Protein AF-A0A0C9WZX3-F1 (afdb_monomer_lite)

Structure (mmCIF, N/CA/C/O backbone):
data_AF-A0A0C9WZX3-F1
#
_entry.id   AF-A0A0C9WZX3-F1
#
loop_
_atom_site.group_PDB
_atom_site.id
_atom_site.type_symbol
_atom_site.label_atom_id
_atom_site.label_alt_id
_atom_site.label_comp_id
_atom_site.label_asym_id
_atom_site.label_entity_id
_atom_site.label_seq_id
_atom_site.pdbx_PDB_ins_code
_atom_site.Cartn_x
_atom_site.Cartn_y
_atom_site.Cartn_z
_atom_site.occupancy
_atom_site.B_iso_or_equiv
_atom_site.auth_seq_id
_atom_site.auth_comp_id
_atom_site.auth_asym_id
_atom_site.auth_atom_id
_atom_site.pdbx_PDB_model_num
ATOM 1 N N . MET A 1 1 ? -39.272 13.395 -68.680 1.00 45.59 1 MET A N 1
ATOM 2 C CA . MET A 1 1 ? -39.843 13.421 -67.319 1.00 45.59 1 MET A CA 1
ATOM 3 C C . MET A 1 1 ? -38.705 13.237 -66.331 1.00 45.59 1 MET A C 1
ATOM 5 O O . MET A 1 1 ? -38.026 12.226 -66.420 1.00 45.59 1 MET A O 1
ATOM 9 N N . LEU A 1 2 ? -38.473 14.211 -65.455 1.00 46.75 2 LEU A N 1
ATOM 10 C CA . LEU A 1 2 ? -37.579 14.118 -64.298 1.00 46.75 2 LEU A CA 1
ATOM 11 C C . LEU A 1 2 ? -38.296 14.858 -63.164 1.00 46.75 2 LEU A C 1
ATOM 13 O O . LEU A 1 2 ? -38.564 16.050 -63.297 1.00 46.75 2 LEU A O 1
ATOM 17 N N . TYR A 1 3 ? -38.674 14.141 -62.109 1.00 57.94 3 TYR A N 1
ATOM 18 C CA . TYR A 1 3 ? -39.198 14.740 -60.881 1.00 57.94 3 TYR A CA 1
ATOM 19 C C . TYR A 1 3 ? -38.021 15.077 -59.953 1.00 57.94 3 TYR A C 1
ATOM 21 O O . TYR A 1 3 ? -37.098 14.264 -59.854 1.00 57.94 3 TYR A O 1
ATOM 29 N N . PRO A 1 4 ? -38.017 16.239 -59.276 1.00 56.56 4 PRO A N 1
ATOM 30 C CA . PRO A 1 4 ? -36.986 16.559 -58.299 1.00 56.56 4 PRO A CA 1
ATOM 31 C C . PRO A 1 4 ? -37.224 15.792 -56.988 1.00 56.56 4 PRO A C 1
ATOM 33 O O . PRO A 1 4 ? -38.364 15.579 -56.576 1.00 56.56 4 PRO A O 1
ATOM 36 N N . ALA A 1 5 ? -36.135 15.366 -56.344 1.00 64.44 5 ALA A N 1
ATOM 37 C CA . ALA A 1 5 ? -36.160 14.699 -55.044 1.00 64.44 5 ALA A CA 1
ATOM 38 C C . ALA A 1 5 ? -36.559 15.678 -53.917 1.00 64.44 5 ALA A C 1
ATOM 40 O O . ALA A 1 5 ? -36.197 16.857 -53.994 1.00 64.44 5 ALA A O 1
ATOM 41 N N . PRO A 1 6 ? -37.278 15.223 -52.872 1.00 62.62 6 PRO A N 1
ATOM 42 C CA . PRO A 1 6 ? -37.660 16.082 -51.756 1.00 62.62 6 PRO A CA 1
ATOM 43 C C . PRO A 1 6 ? -36.453 16.382 -50.841 1.00 62.62 6 PRO A C 1
ATOM 45 O O . PRO A 1 6 ? -35.534 15.563 -50.750 1.00 62.62 6 PRO A O 1
ATOM 48 N N . PRO A 1 7 ? -36.428 17.549 -50.169 1.00 66.19 7 PRO A N 1
ATOM 49 C CA . PRO A 1 7 ? -35.343 17.922 -49.264 1.00 66.19 7 PRO A CA 1
ATOM 50 C C . PRO A 1 7 ? -35.387 17.109 -47.954 1.00 66.19 7 PRO A C 1
ATOM 52 O O . PRO A 1 7 ? -36.454 16.629 -47.570 1.00 66.19 7 PRO A O 1
ATOM 55 N N . PRO A 1 8 ? -34.249 16.954 -47.250 1.00 58.78 8 PRO A N 1
ATOM 56 C CA . PRO A 1 8 ? -34.186 16.176 -46.017 1.00 58.78 8 PRO A CA 1
ATOM 57 C C . PRO A 1 8 ? -34.882 16.908 -44.859 1.00 58.78 8 PRO A C 1
ATOM 59 O O . PRO A 1 8 ? -34.595 18.076 -44.593 1.00 58.78 8 PRO A O 1
ATOM 62 N N . GLU A 1 9 ? -35.772 16.212 -44.149 1.00 62.72 9 GLU A N 1
ATOM 63 C CA . GLU A 1 9 ? -36.361 16.689 -42.893 1.00 62.72 9 GLU A CA 1
ATOM 64 C C . GLU A 1 9 ? -35.284 16.770 -41.806 1.00 62.72 9 GLU A C 1
ATOM 66 O O . GLU A 1 9 ? -34.689 15.770 -41.403 1.00 62.72 9 GLU A O 1
ATOM 71 N N . VAL A 1 10 ? -35.028 17.985 -41.324 1.00 64.25 10 VAL A N 1
ATOM 72 C CA . VAL A 1 10 ? -34.184 18.227 -40.153 1.00 64.25 10 VAL A CA 1
ATOM 73 C C . VAL A 1 10 ? -35.044 18.013 -38.902 1.00 64.25 10 VAL A C 1
ATOM 75 O O . VAL A 1 10 ? -36.109 18.629 -38.809 1.00 64.25 10 VAL A O 1
ATOM 78 N N . PRO A 1 11 ? -34.619 17.204 -37.913 1.00 54.31 11 PRO A N 1
ATOM 79 C CA . PRO A 1 11 ? -35.344 17.090 -36.656 1.00 54.31 11 PRO A CA 1
ATOM 80 C C . PRO A 1 11 ? -35.257 18.425 -35.910 1.00 54.31 11 PRO A C 1
ATOM 82 O O . PRO A 1 11 ? -34.193 18.815 -35.429 1.00 54.31 11 PRO A O 1
ATOM 85 N N . ALA A 1 12 ? -36.371 19.144 -35.821 1.00 61.28 12 ALA A N 1
ATOM 86 C CA . ALA A 1 12 ? -36.482 20.314 -34.965 1.00 61.28 12 ALA A CA 1
ATOM 87 C C . ALA A 1 12 ? -36.809 19.841 -33.545 1.00 61.28 12 ALA A C 1
ATOM 89 O O . ALA A 1 12 ? -37.968 19.596 -33.215 1.00 61.28 12 ALA A O 1
ATOM 90 N N . THR A 1 13 ? -35.791 19.685 -32.698 1.00 57.81 13 THR A N 1
ATOM 91 C CA . THR A 1 13 ? -36.011 19.534 -31.255 1.00 57.81 13 THR A CA 1
ATOM 92 C C . THR A 1 13 ? -36.589 20.859 -30.743 1.00 57.81 13 THR A C 1
ATOM 94 O O . THR A 1 13 ? -35.905 21.880 -30.858 1.00 57.81 13 THR A O 1
ATOM 97 N N . PRO A 1 14 ? -37.832 20.909 -30.229 1.00 63.78 14 PRO A N 1
ATOM 98 C CA . PRO A 1 14 ? -38.377 22.153 -29.703 1.00 63.78 14 PRO A CA 1
ATOM 99 C C . PRO A 1 14 ? -37.522 22.613 -28.518 1.00 63.78 14 PRO A C 1
ATOM 101 O O . PRO A 1 14 ? -37.158 21.806 -27.660 1.00 63.78 14 PRO A O 1
ATOM 104 N N . LEU A 1 15 ? -37.180 23.905 -28.474 1.00 60.09 15 LEU A N 1
ATOM 105 C CA . LEU A 1 15 ? -36.561 24.480 -27.282 1.00 60.09 15 LEU A CA 1
ATOM 106 C C . LEU A 1 15 ? -37.531 24.305 -26.100 1.00 60.09 15 LEU A C 1
ATOM 108 O O . LEU A 1 15 ? -38.721 24.591 -26.263 1.00 60.09 15 LEU A O 1
ATOM 112 N N . PRO A 1 16 ? -37.054 23.867 -24.921 1.00 55.06 16 PRO A N 1
ATOM 113 C CA . PRO A 1 16 ? -37.898 23.784 -23.740 1.00 55.06 16 PRO A CA 1
ATOM 114 C C . PRO A 1 16 ? -38.446 25.173 -23.405 1.00 55.06 16 PRO A C 1
ATOM 116 O O . PRO A 1 16 ? -37.734 26.179 -23.469 1.00 55.06 16 PRO A O 1
ATOM 119 N N . SER A 1 17 ? -39.735 25.219 -23.077 1.00 59.06 17 SER A N 1
ATOM 120 C CA . SER A 1 17 ? -40.415 26.449 -22.689 1.00 59.06 17 SER A CA 1
ATOM 121 C C . SER A 1 17 ? -39.752 27.013 -21.430 1.00 59.06 17 SER A C 1
ATOM 123 O O . SER A 1 17 ? -39.408 26.264 -20.520 1.00 59.06 17 SER A O 1
ATOM 125 N N . LEU A 1 18 ? -39.576 28.334 -21.334 1.00 54.53 18 LEU A N 1
ATOM 126 C CA . LEU A 1 18 ? -38.894 28.971 -20.191 1.00 54.53 18 LEU A CA 1
ATOM 127 C C . LEU A 1 18 ? -39.612 28.717 -18.844 1.00 54.53 18 LEU A C 1
ATOM 129 O O . LEU A 1 18 ? -39.036 28.922 -17.782 1.00 54.53 18 LEU A O 1
ATOM 133 N N . GLN A 1 19 ? -40.865 28.254 -18.901 1.00 58.12 19 GLN A N 1
ATOM 134 C CA . GLN A 1 19 ? -41.697 27.871 -17.757 1.00 58.12 19 GLN A CA 1
ATOM 135 C C . GLN A 1 19 ? -41.429 26.435 -17.256 1.00 58.12 19 GLN A C 1
ATOM 137 O O . GLN A 1 19 ? -41.837 26.106 -16.147 1.00 58.12 19 GLN A O 1
ATOM 142 N N . ASP A 1 20 ? -40.720 25.607 -18.035 1.00 54.56 20 ASP A N 1
ATOM 143 C CA . ASP A 1 20 ? -40.298 24.237 -17.685 1.00 54.56 20 ASP A CA 1
ATOM 144 C C . ASP A 1 20 ? -38.879 24.178 -17.096 1.00 54.56 20 ASP A C 1
ATOM 146 O O . ASP A 1 20 ? -38.361 23.102 -16.799 1.00 54.56 20 ASP A O 1
ATOM 150 N N . ILE A 1 21 ? -38.219 25.326 -16.917 1.00 58.41 21 ILE A N 1
ATOM 151 C CA . ILE A 1 21 ? -36.939 25.390 -16.212 1.00 58.41 21 ILE A CA 1
ATOM 152 C C . ILE A 1 21 ? -37.272 25.472 -14.718 1.00 58.41 21 ILE A C 1
ATOM 154 O O . ILE A 1 21 ? -37.748 26.521 -14.275 1.00 58.41 21 ILE A O 1
ATOM 158 N N . PRO A 1 22 ? -37.061 24.411 -13.915 1.00 57.53 22 PRO A N 1
ATOM 159 C CA . PRO A 1 22 ? -37.276 24.504 -12.479 1.00 57.53 22 PRO A CA 1
ATOM 160 C C . PRO A 1 22 ? -36.432 25.660 -11.928 1.00 57.53 22 PRO A C 1
ATOM 162 O O . PRO A 1 22 ? -35.209 25.662 -12.030 1.00 57.53 22 PRO A O 1
ATOM 165 N N . ALA A 1 23 ? -37.094 26.658 -11.335 1.00 57.31 23 ALA A N 1
ATOM 166 C CA . ALA A 1 23 ? -36.482 27.875 -10.789 1.00 57.31 23 ALA A CA 1
ATOM 167 C C . ALA A 1 23 ? -35.650 27.631 -9.512 1.00 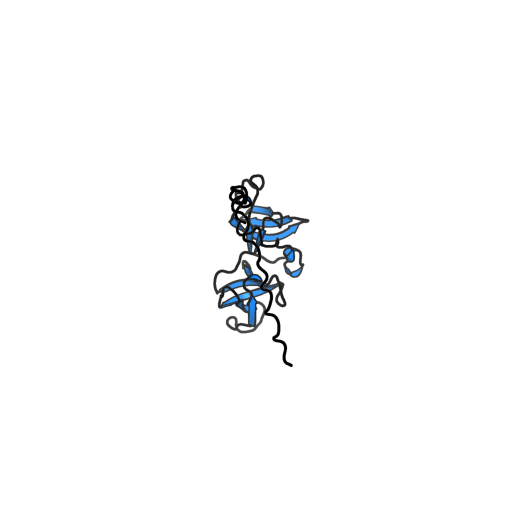57.31 23 ALA A C 1
ATOM 169 O O . ALA A 1 23 ? -35.359 28.550 -8.751 1.00 57.31 23 ALA A O 1
ATOM 170 N N . SER A 1 24 ? -35.298 26.378 -9.236 1.00 59.91 24 SER A N 1
ATOM 171 C CA . SER A 1 24 ? -34.515 25.969 -8.080 1.00 59.91 24 SER A CA 1
ATOM 172 C C . SER A 1 24 ? -33.176 25.460 -8.593 1.00 59.91 24 SER A C 1
ATOM 174 O O . SER A 1 24 ? -33.175 24.555 -9.429 1.00 59.91 24 SER A O 1
ATOM 176 N N . PRO A 1 25 ? -32.030 25.984 -8.129 1.00 57.09 25 PRO A N 1
ATOM 177 C CA . PRO A 1 25 ? -30.775 25.321 -8.426 1.00 57.09 25 PRO A CA 1
ATOM 178 C C . PRO A 1 25 ? -30.876 23.886 -7.899 1.00 57.09 25 PRO A C 1
ATOM 180 O O . PRO A 1 25 ? -31.161 23.675 -6.722 1.00 57.09 25 PRO A O 1
ATOM 183 N N . THR A 1 26 ? -30.602 22.895 -8.749 1.00 61.16 26 THR A N 1
ATOM 184 C CA . THR A 1 26 ? -30.482 21.458 -8.411 1.00 61.16 26 THR A CA 1
ATOM 185 C C . THR A 1 26 ? -29.331 21.177 -7.424 1.00 61.16 26 THR A C 1
ATOM 187 O O . THR A 1 26 ? -28.907 20.041 -7.227 1.00 61.16 26 THR A O 1
ATOM 190 N N . TRP A 1 27 ? -28.784 22.223 -6.806 1.00 57.06 27 TRP A N 1
ATOM 191 C CA . TRP A 1 27 ? -27.716 22.165 -5.836 1.00 57.06 27 TRP A CA 1
ATOM 192 C C . TRP A 1 27 ? -28.304 21.818 -4.473 1.00 57.06 27 TRP A C 1
ATOM 194 O O . TRP A 1 27 ? -28.835 22.676 -3.771 1.00 57.06 27 TRP A O 1
ATOM 204 N N . ASN A 1 28 ? -28.214 20.548 -4.088 1.00 60.75 28 ASN A N 1
ATOM 205 C CA . ASN A 1 28 ? -28.467 20.152 -2.712 1.00 60.75 28 ASN A CA 1
ATOM 206 C C . ASN A 1 28 ? -27.267 20.593 -1.846 1.00 60.75 28 ASN A C 1
ATOM 208 O O . ASN A 1 28 ? -26.190 20.012 -1.992 1.00 60.75 28 ASN A O 1
ATOM 212 N N . PRO A 1 29 ? -27.403 21.560 -0.919 1.00 54.16 29 PRO A N 1
ATOM 213 C CA . PRO A 1 29 ? -26.315 21.946 -0.016 1.00 54.16 29 PRO A CA 1
ATOM 214 C C . PRO A 1 29 ? -25.916 20.822 0.958 1.00 54.16 29 PRO A C 1
ATOM 216 O O . PRO A 1 29 ? -24.871 20.908 1.597 1.00 54.16 29 PRO A O 1
ATOM 219 N N . SER A 1 30 ? -26.715 19.751 1.070 1.00 55.34 30 SER A N 1
ATOM 220 C CA . SER A 1 30 ? -26.358 18.525 1.799 1.00 55.34 30 SER A CA 1
ATOM 221 C C . SER A 1 30 ? -25.507 17.545 0.983 1.00 55.34 30 SER A C 1
ATOM 223 O O . SER A 1 30 ? -25.085 16.522 1.525 1.00 55.34 30 SER A O 1
ATOM 225 N N . SER A 1 31 ? -25.232 17.833 -0.294 1.00 52.50 31 SER A N 1
ATOM 226 C CA . SER A 1 31 ? -24.259 17.081 -1.085 1.00 52.50 31 SER A CA 1
ATOM 227 C C . SER A 1 31 ? -22.865 17.408 -0.561 1.00 52.50 31 SER A C 1
ATOM 229 O O . SER A 1 31 ? -22.212 18.342 -1.025 1.00 52.50 31 SER A O 1
ATOM 231 N N . ARG A 1 32 ? -22.417 16.664 0.456 1.00 57.69 32 ARG A N 1
ATOM 232 C CA . ARG A 1 32 ? -21.017 16.684 0.881 1.00 57.69 32 ARG A CA 1
ATOM 233 C C . ARG A 1 32 ? -20.149 16.440 -0.347 1.00 57.69 32 ARG A C 1
ATOM 235 O O . ARG A 1 32 ? -20.351 15.460 -1.059 1.00 57.69 32 ARG A O 1
ATOM 242 N N . THR A 1 33 ? -19.182 17.319 -0.574 1.00 50.41 33 THR A N 1
ATOM 243 C CA . THR A 1 33 ? -18.071 17.046 -1.481 1.00 50.41 33 THR A CA 1
ATOM 244 C C . THR A 1 33 ? -17.459 15.708 -1.054 1.00 50.41 33 THR A C 1
ATOM 246 O O . THR A 1 33 ? -17.136 15.591 0.138 1.00 50.41 33 THR A O 1
ATOM 249 N N . PRO A 1 34 ? -17.330 14.710 -1.953 1.00 46.84 34 PRO A N 1
ATOM 250 C CA . PRO A 1 34 ? -16.664 13.454 -1.631 1.00 46.84 34 PRO A CA 1
ATOM 251 C C . PRO A 1 34 ? -15.331 13.785 -0.976 1.00 46.84 34 PRO A C 1
ATOM 253 O O . PRO A 1 34 ? -14.546 14.571 -1.520 1.00 46.84 34 PRO A O 1
ATOM 256 N N . HIS A 1 35 ? -15.120 13.305 0.245 1.00 49.78 35 HIS A N 1
ATOM 257 C CA . HIS A 1 35 ? -13.841 13.543 0.894 1.00 49.78 35 HIS A CA 1
ATOM 258 C C . HIS A 1 35 ? -12.799 12.670 0.188 1.00 49.78 35 HIS A C 1
ATOM 260 O O . HIS A 1 35 ? -13.122 11.540 -0.191 1.00 49.78 35 HIS A O 1
ATOM 266 N N . PRO A 1 36 ? -11.564 13.158 -0.025 1.00 43.03 36 PRO A N 1
ATOM 267 C CA . PRO A 1 36 ? -10.488 12.328 -0.554 1.00 43.03 36 PRO A CA 1
ATOM 268 C C . PRO A 1 36 ? -10.359 11.064 0.312 1.00 43.03 36 PRO A C 1
ATOM 270 O O . PRO A 1 36 ? -9.941 11.145 1.462 1.00 43.03 36 PRO A O 1
ATOM 273 N N . GLY A 1 37 ? -10.806 9.915 -0.205 1.00 47.31 37 GLY A N 1
ATOM 274 C CA . GLY A 1 37 ? -10.909 8.665 0.559 1.00 47.31 37 GLY A CA 1
ATOM 275 C C . GLY A 1 37 ? -12.258 7.944 0.473 1.00 47.31 37 GLY A C 1
ATOM 276 O O . GLY A 1 37 ? -12.274 6.734 0.674 1.00 47.31 37 GLY A O 1
ATOM 277 N N . ASP A 1 38 ? -13.355 8.621 0.111 1.00 49.19 38 ASP A N 1
ATOM 278 C CA . ASP A 1 38 ? -14.668 7.964 -0.066 1.00 49.19 38 ASP A CA 1
ATOM 279 C C . ASP A 1 38 ? -14.710 7.025 -1.291 1.00 49.19 38 ASP A C 1
ATOM 281 O O . ASP A 1 38 ? -15.431 6.030 -1.279 1.00 49.19 38 ASP A O 1
ATOM 285 N N . ASP A 1 39 ? -13.897 7.292 -2.321 1.00 50.31 39 ASP A N 1
ATOM 286 C CA . ASP A 1 39 ? -13.828 6.486 -3.553 1.00 50.31 39 ASP A CA 1
ATOM 287 C C . ASP A 1 39 ? -12.759 5.378 -3.522 1.00 50.31 39 ASP A C 1
ATOM 289 O O . ASP A 1 39 ? -12.686 4.546 -4.431 1.00 50.31 39 ASP A O 1
ATOM 293 N N . ALA A 1 40 ? -11.890 5.354 -2.505 1.00 57.28 40 ALA A N 1
ATOM 294 C CA . ALA A 1 40 ? -10.870 4.319 -2.399 1.00 57.28 40 ALA A CA 1
ATOM 295 C C . ALA A 1 40 ? -11.489 3.068 -1.754 1.00 57.28 40 ALA A C 1
ATOM 297 O O . ALA A 1 40 ? -11.940 3.141 -0.609 1.00 57.28 40 ALA A O 1
ATOM 298 N N . PRO A 1 41 ? -11.511 1.905 -2.437 1.00 68.31 41 PRO A N 1
ATOM 299 C CA . PRO A 1 41 ? -12.031 0.697 -1.824 1.00 68.31 41 PRO A CA 1
ATOM 300 C C . PRO A 1 41 ? -11.212 0.378 -0.564 1.00 68.31 41 PRO A C 1
ATOM 302 O O . PRO A 1 41 ? -9.980 0.499 -0.592 1.00 68.31 41 PRO A O 1
ATOM 305 N N . PRO A 1 42 ? -11.867 -0.050 0.531 1.00 78.94 42 PRO A N 1
ATOM 306 C CA . PRO A 1 42 ? -11.163 -0.446 1.739 1.00 78.94 42 PRO A CA 1
ATOM 307 C C . PRO A 1 42 ? -10.087 -1.500 1.424 1.00 78.94 42 PRO A C 1
ATOM 309 O O . PRO A 1 42 ? -10.273 -2.305 0.504 1.00 78.94 42 PRO A O 1
ATOM 312 N N . PRO A 1 43 ? -8.969 -1.547 2.171 1.00 87.94 43 PRO A N 1
ATOM 313 C CA . PRO A 1 43 ? -7.817 -2.389 1.863 1.00 87.94 43 PRO A CA 1
ATOM 314 C C . PRO A 1 43 ? -8.063 -3.862 2.230 1.00 87.94 43 PRO A C 1
ATOM 316 O O . PRO A 1 43 ? -7.327 -4.463 3.008 1.00 87.94 43 PRO A O 1
ATOM 319 N N . TYR A 1 44 ? -9.105 -4.474 1.664 1.00 89.62 44 TYR A N 1
ATOM 320 C CA . TYR A 1 44 ? -9.471 -5.875 1.887 1.00 89.62 44 TYR A CA 1
ATOM 321 C C . TYR A 1 44 ? -8.376 -6.851 1.451 1.00 89.62 44 TYR A C 1
ATOM 323 O O . TYR A 1 44 ? -8.300 -7.954 1.985 1.00 89.62 44 TYR A O 1
ATOM 331 N N . TRP A 1 45 ? -7.487 -6.423 0.550 1.00 92.12 45 TRP A N 1
ATOM 332 C CA . TRP A 1 45 ? -6.283 -7.159 0.166 1.00 92.12 45 TRP A CA 1
ATOM 333 C C . TRP A 1 45 ? -5.360 -7.456 1.360 1.00 92.12 45 TRP A C 1
ATOM 335 O O . TRP A 1 45 ? -4.610 -8.420 1.299 1.00 92.12 45 TRP A O 1
ATOM 345 N N . LEU A 1 46 ? -5.447 -6.726 2.483 1.00 93.38 46 LEU A N 1
ATOM 346 C CA . LEU A 1 46 ? -4.706 -7.055 3.715 1.00 93.38 46 LEU A CA 1
ATOM 347 C C . LEU A 1 46 ? -5.068 -8.432 4.295 1.00 93.38 46 LEU A C 1
ATOM 349 O O . LEU A 1 46 ? -4.324 -8.948 5.125 1.00 93.38 46 LEU A O 1
ATOM 353 N N . ARG A 1 47 ? -6.200 -9.025 3.887 1.00 92.31 47 ARG A N 1
ATOM 354 C CA . ARG A 1 47 ? -6.579 -10.397 4.264 1.00 92.31 47 ARG A CA 1
ATOM 355 C C . ARG A 1 47 ? -5.728 -11.459 3.575 1.00 92.31 47 ARG A C 1
ATOM 357 O O . ARG A 1 47 ? -5.715 -12.604 4.023 1.00 92.31 47 ARG A O 1
ATOM 364 N N . ASP A 1 48 ? -5.037 -11.105 2.497 1.00 93.25 48 ASP A N 1
ATOM 365 C CA . ASP A 1 48 ? -4.224 -12.066 1.773 1.00 93.25 48 ASP A CA 1
ATOM 366 C C . ASP A 1 48 ? -2.981 -12.428 2.582 1.00 93.25 48 ASP A C 1
ATOM 368 O O . ASP A 1 48 ? -2.243 -11.574 3.079 1.00 93.25 48 ASP A O 1
ATOM 372 N N . SER A 1 49 ? -2.709 -13.728 2.667 1.00 90.44 49 SER A N 1
ATOM 373 C CA . SER A 1 49 ? -1.647 -14.281 3.509 1.00 90.44 49 SER A CA 1
ATOM 374 C C . SER A 1 49 ? -0.247 -13.772 3.160 1.00 90.44 49 SER A C 1
ATOM 376 O O . SER A 1 49 ? 0.637 -13.792 4.015 1.00 90.44 49 SER A O 1
ATOM 378 N N . CYS A 1 50 ? -0.035 -13.274 1.938 1.00 91.75 50 CYS A N 1
ATOM 379 C CA . CYS A 1 50 ? 1.236 -12.687 1.528 1.00 91.75 50 CYS A CA 1
ATOM 380 C C . CYS A 1 50 ? 1.599 -11.420 2.311 1.00 91.75 50 CYS A C 1
ATOM 382 O O . CYS A 1 50 ? 2.779 -11.093 2.363 1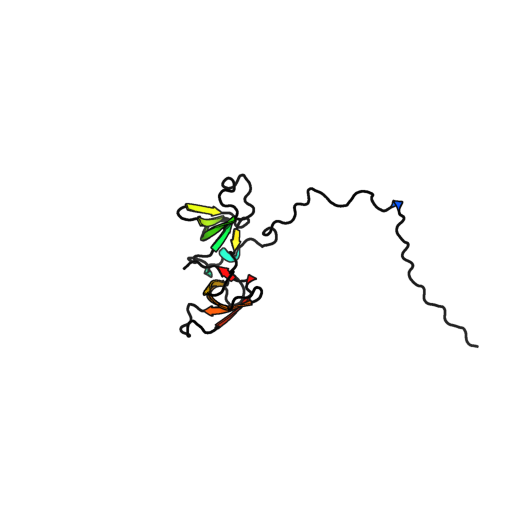.00 91.75 50 CYS A O 1
ATOM 384 N N . PHE A 1 51 ? 0.633 -10.730 2.925 1.00 92.19 51 PHE A N 1
ATOM 385 C CA . PHE A 1 51 ? 0.891 -9.529 3.726 1.00 92.19 51 PHE A CA 1
ATOM 386 C C . PHE A 1 51 ? 1.098 -9.821 5.216 1.00 92.19 51 PHE A C 1
ATOM 388 O O . PHE A 1 51 ? 1.459 -8.917 5.971 1.00 92.19 51 PHE A O 1
ATOM 395 N N . ASN A 1 52 ? 0.922 -11.069 5.656 1.00 88.06 52 ASN A N 1
ATOM 396 C CA . ASN A 1 52 ? 1.114 -11.435 7.055 1.00 88.06 52 ASN A CA 1
ATOM 397 C C . ASN A 1 52 ? 2.553 -11.151 7.507 1.00 88.06 52 ASN A C 1
ATOM 399 O O . ASN A 1 52 ? 3.523 -11.561 6.871 1.00 88.06 52 ASN A O 1
ATOM 403 N N . GLY A 1 53 ? 2.688 -10.441 8.628 1.00 86.00 53 GLY A N 1
ATOM 404 C CA . GLY A 1 53 ? 3.985 -10.046 9.182 1.00 86.00 53 GLY A CA 1
ATOM 405 C C . GLY A 1 53 ? 4.661 -8.869 8.467 1.00 86.00 53 GLY A C 1
ATOM 406 O O . GLY A 1 53 ? 5.743 -8.456 8.888 1.00 86.00 53 GLY A O 1
ATOM 407 N N . MET A 1 54 ? 4.047 -8.293 7.428 1.00 91.12 54 MET A N 1
ATOM 408 C CA . MET A 1 54 ? 4.558 -7.079 6.789 1.00 91.12 54 MET A CA 1
ATOM 409 C C . MET A 1 54 ? 4.218 -5.828 7.600 1.00 91.12 54 MET A C 1
ATOM 411 O O . MET A 1 54 ? 3.158 -5.719 8.210 1.00 91.12 54 MET A O 1
ATOM 415 N N . ARG A 1 55 ? 5.114 -4.839 7.568 1.00 92.56 55 ARG A N 1
ATOM 416 C CA . ARG A 1 55 ? 4.959 -3.551 8.263 1.00 92.56 55 ARG A CA 1
ATOM 417 C C . ARG A 1 55 ? 4.473 -2.482 7.289 1.00 92.56 55 ARG A C 1
ATOM 419 O O . ARG A 1 55 ? 5.233 -1.608 6.872 1.00 92.56 55 ARG A O 1
ATOM 426 N N . LEU A 1 56 ? 3.220 -2.602 6.865 1.00 95.56 56 LEU A N 1
ATOM 427 C CA . LEU A 1 56 ? 2.620 -1.708 5.870 1.00 95.56 56 LEU A CA 1
ATOM 428 C C . LEU A 1 56 ? 2.122 -0.418 6.523 1.00 95.56 56 LEU A C 1
ATOM 430 O O . LEU A 1 56 ? 1.646 -0.429 7.654 1.00 95.56 56 LEU A O 1
ATOM 434 N N . SER A 1 57 ? 2.239 0.694 5.812 1.00 95.69 57 SER A N 1
ATOM 435 C CA . SER A 1 57 ? 1.794 2.009 6.262 1.00 95.69 57 SER A CA 1
ATOM 436 C C . SER A 1 57 ? 0.387 2.284 5.741 1.00 95.69 57 SER A C 1
ATOM 438 O O . SER A 1 57 ? 0.155 2.247 4.531 1.00 95.69 57 SER A O 1
ATOM 440 N N . LEU A 1 58 ? -0.542 2.551 6.651 1.00 94.81 58 LEU A N 1
ATOM 441 C CA . LEU A 1 58 ? -1.929 2.895 6.349 1.00 94.81 58 LEU A CA 1
ATOM 442 C C . LEU A 1 58 ? -2.240 4.273 6.925 1.00 94.81 58 LEU A C 1
ATOM 444 O O . LEU A 1 58 ? -1.632 4.685 7.907 1.00 94.81 58 LEU A O 1
ATOM 448 N N . GLU A 1 59 ? -3.195 4.977 6.344 1.00 92.88 59 GLU A N 1
ATOM 449 C CA . GLU A 1 59 ? -3.720 6.232 6.875 1.00 92.88 59 GLU A CA 1
ATOM 450 C C . GLU A 1 59 ? -5.151 6.030 7.358 1.00 92.88 59 GLU A C 1
ATOM 452 O O . GLU A 1 59 ? -5.944 5.351 6.699 1.00 92.88 59 GLU A O 1
ATOM 457 N N . VAL A 1 60 ? -5.459 6.590 8.526 1.00 90.62 60 VAL A N 1
ATOM 458 C CA . VAL A 1 60 ? -6.793 6.528 9.118 1.00 90.62 60 VAL A CA 1
ATOM 459 C C . VAL A 1 60 ? -7.635 7.694 8.606 1.00 90.62 60 VAL A C 1
ATOM 461 O O . VAL A 1 60 ? -7.291 8.850 8.836 1.00 90.62 60 VAL A O 1
ATOM 464 N N . ILE A 1 61 ? -8.758 7.399 7.956 1.00 87.25 61 ILE A N 1
ATOM 465 C CA . ILE A 1 61 ? -9.637 8.397 7.330 1.00 87.25 61 ILE A CA 1
ATOM 466 C C . ILE A 1 61 ? -11.080 8.284 7.815 1.00 87.25 61 ILE A C 1
ATOM 468 O O . ILE A 1 61 ? -11.511 7.225 8.277 1.00 87.25 61 ILE A O 1
ATOM 472 N N . ASN A 1 62 ? -11.842 9.372 7.651 1.00 74.38 62 ASN A N 1
ATOM 473 C CA . ASN A 1 62 ? -13.301 9.408 7.792 1.00 74.38 62 ASN A CA 1
ATOM 474 C C . ASN A 1 62 ? -13.814 8.788 9.102 1.00 74.38 62 ASN A C 1
ATOM 476 O O . ASN A 1 62 ? -14.888 8.177 9.145 1.00 74.38 62 ASN A O 1
ATOM 480 N N . THR A 1 63 ? -13.051 8.932 10.189 1.00 68.88 63 THR A N 1
ATOM 481 C CA . THR A 1 63 ? -13.465 8.400 11.485 1.00 68.88 63 THR A CA 1
ATOM 482 C C . THR A 1 63 ? -14.682 9.175 11.958 1.00 68.88 63 THR A C 1
ATOM 484 O O . THR A 1 63 ? -14.666 10.406 12.056 1.00 68.88 63 THR A O 1
ATOM 487 N N . ARG A 1 64 ? -15.770 8.457 12.245 1.00 66.12 64 ARG A N 1
ATOM 488 C CA . ARG A 1 64 ? -16.931 9.073 12.888 1.00 66.12 64 ARG A CA 1
ATOM 489 C C . ARG A 1 64 ? -16.521 9.651 14.254 1.00 66.12 64 ARG A C 1
ATOM 491 O O . ARG A 1 64 ? -15.571 9.140 14.846 1.00 66.12 64 ARG A O 1
ATOM 498 N N . PRO A 1 65 ? -17.202 10.692 14.768 1.00 60.00 65 PRO A N 1
ATOM 499 C CA . PRO A 1 65 ? -16.876 11.279 16.073 1.00 60.00 65 PRO A CA 1
ATOM 500 C C . PRO A 1 65 ? -16.874 10.260 17.224 1.00 60.00 65 PRO A C 1
ATOM 502 O O . PRO A 1 65 ? -16.088 10.398 18.146 1.00 60.00 65 PRO A O 1
ATOM 505 N N . ASP A 1 66 ? -17.677 9.202 17.128 1.00 63.41 66 ASP A N 1
ATOM 506 C CA . ASP A 1 66 ? -17.732 8.063 18.053 1.00 63.41 66 ASP A CA 1
ATOM 507 C C . ASP A 1 66 ? -16.512 7.120 17.984 1.00 63.41 66 ASP A C 1
ATOM 509 O O . ASP A 1 66 ? -16.339 6.268 18.854 1.00 63.41 66 ASP A O 1
ATOM 513 N N . PHE A 1 67 ? -15.641 7.254 16.979 1.00 67.81 67 PHE A N 1
ATOM 514 C CA . PHE A 1 67 ? -14.463 6.408 16.798 1.00 67.81 67 PHE A CA 1
ATOM 515 C C . PHE A 1 67 ? -13.183 7.147 17.225 1.00 67.81 67 PHE A C 1
ATOM 517 O O . PHE A 1 67 ? -12.661 7.995 16.498 1.00 67.81 67 PHE A O 1
ATOM 524 N N . PHE A 1 68 ? -12.684 6.820 18.423 1.00 68.81 68 PHE A N 1
ATOM 525 C CA . PHE A 1 68 ? -11.518 7.444 19.075 1.00 68.81 68 PHE A CA 1
ATOM 526 C C . PHE A 1 68 ? -11.553 8.984 19.139 1.00 68.81 68 PHE A C 1
ATOM 528 O O . PHE A 1 68 ? -10.495 9.615 19.086 1.00 68.81 68 PHE A O 1
ATOM 535 N N . ASP A 1 69 ? -12.736 9.604 19.198 1.00 67.69 69 ASP A N 1
ATOM 536 C CA . ASP A 1 69 ? -12.905 11.066 19.217 1.00 67.69 69 ASP A CA 1
ATOM 537 C C . ASP A 1 69 ? -12.130 11.785 18.093 1.00 67.69 69 ASP A C 1
ATOM 539 O O . ASP A 1 69 ? -11.608 12.885 18.282 1.00 67.69 69 ASP A O 1
ATOM 543 N N . LYS A 1 70 ? -11.976 11.136 16.925 1.00 70.69 70 LYS A N 1
ATOM 544 C CA . LYS A 1 70 ? -11.155 11.610 15.789 1.00 70.69 70 LYS A CA 1
ATOM 545 C C . LYS A 1 70 ? -9.668 11.834 16.091 1.00 70.69 70 LYS A C 1
ATOM 547 O O . LYS A 1 70 ? -8.935 12.365 15.260 1.00 70.69 70 LYS A O 1
ATOM 552 N N . LYS A 1 71 ? -9.164 11.377 17.238 1.00 79.12 71 LYS A N 1
ATOM 553 C CA . LYS A 1 71 ? -7.767 11.566 17.673 1.00 79.12 71 LYS A CA 1
ATOM 554 C C . LYS A 1 71 ? -6.733 11.002 16.691 1.00 79.12 71 LYS A C 1
ATOM 556 O O . LYS A 1 71 ? -5.570 11.423 16.707 1.00 79.12 71 LYS A O 1
ATOM 561 N N . HIS A 1 72 ? -7.128 10.012 15.896 1.00 80.81 72 HIS A N 1
ATOM 562 C CA . HIS A 1 72 ? -6.260 9.333 14.937 1.00 80.81 72 HIS A CA 1
ATOM 563 C C . HIS A 1 72 ? -6.604 9.648 13.476 1.00 80.81 72 HIS A C 1
ATOM 565 O O . HIS A 1 72 ? -5.941 9.117 12.595 1.00 80.81 72 HIS A O 1
ATOM 571 N N . GLU A 1 73 ? -7.582 10.517 13.206 1.00 84.06 73 GLU A N 1
ATOM 572 C CA . GLU A 1 73 ? -7.918 10.938 11.840 1.00 84.06 73 GLU A CA 1
ATOM 573 C C . GLU A 1 73 ? -6.712 11.628 11.174 1.00 84.06 73 GLU A C 1
ATOM 575 O O . GLU A 1 73 ? -6.027 12.441 11.799 1.00 84.06 73 GLU A O 1
ATOM 580 N N . GLY A 1 74 ? -6.408 11.255 9.928 1.00 83.44 74 GLY A N 1
ATOM 581 C CA . GLY A 1 74 ? -5.248 11.726 9.163 1.00 83.44 74 GLY A CA 1
ATOM 582 C C . GLY A 1 74 ? -3.900 11.175 9.639 1.00 83.44 74 GLY A C 1
ATOM 583 O O . GLY A 1 74 ? -2.853 11.552 9.111 1.00 83.44 74 GLY A O 1
ATOM 584 N N . LYS A 1 75 ? -3.872 10.293 10.650 1.00 89.06 75 LYS A N 1
ATOM 585 C CA . LYS A 1 75 ? -2.615 9.701 11.120 1.00 89.06 75 LYS A CA 1
ATOM 586 C C . LYS A 1 75 ? -2.232 8.476 10.317 1.00 89.06 75 LYS A C 1
ATOM 588 O O . LYS A 1 75 ? -3.050 7.617 9.991 1.00 89.06 75 LYS A O 1
ATOM 593 N N . THR A 1 76 ? -0.929 8.358 10.103 1.00 92.38 76 THR A N 1
ATOM 594 C CA . THR A 1 76 ? -0.309 7.161 9.557 1.00 92.38 76 THR A CA 1
ATOM 595 C C . THR A 1 76 ? -0.083 6.114 10.649 1.00 92.38 76 THR A C 1
ATOM 597 O O . THR A 1 76 ? 0.654 6.358 11.605 1.00 92.38 76 THR A O 1
ATOM 600 N N . VAL A 1 77 ? -0.651 4.927 10.468 1.00 93.69 77 VAL A N 1
ATOM 601 C CA . VAL A 1 77 ? -0.551 3.776 11.371 1.00 93.69 77 VAL A CA 1
ATOM 602 C C . VAL A 1 77 ? 0.126 2.590 10.679 1.00 93.69 77 VAL A C 1
ATOM 604 O O . VAL A 1 77 ? 0.057 2.430 9.461 1.00 93.69 77 VAL A O 1
ATOM 607 N N . GLU A 1 78 ? 0.810 1.745 11.448 1.00 95.38 78 GLU A N 1
ATOM 608 C CA . GLU A 1 78 ? 1.483 0.548 10.926 1.00 95.38 78 GLU A CA 1
ATOM 609 C C . GLU A 1 78 ? 0.565 -0.677 11.032 1.00 95.38 78 GLU A C 1
ATOM 611 O O . GLU A 1 78 ? 0.104 -1.011 12.122 1.00 95.38 78 GLU A O 1
ATOM 616 N N . PHE A 1 79 ? 0.325 -1.371 9.922 1.00 95.00 79 PHE A N 1
ATOM 617 C CA . PHE A 1 79 ? -0.387 -2.648 9.875 1.00 95.00 79 PHE A CA 1
ATOM 618 C C . PHE A 1 79 ? 0.340 -3.734 10.682 1.00 95.00 79 PHE A C 1
ATOM 620 O O . PHE A 1 79 ? 1.573 -3.824 10.659 1.00 95.00 79 PHE A O 1
ATOM 627 N N . LYS A 1 80 ? -0.431 -4.573 11.383 1.00 93.19 80 LYS A N 1
ATOM 628 C CA . LYS A 1 80 ? 0.083 -5.729 12.127 1.00 93.19 80 LYS A CA 1
ATOM 629 C C . LYS A 1 80 ? -0.580 -7.030 11.719 1.00 93.19 80 LYS A C 1
ATOM 631 O O . LYS A 1 80 ? 0.115 -7.970 11.346 1.00 93.19 80 LYS A O 1
ATOM 636 N N . GLU A 1 81 ? -1.898 -7.083 11.824 1.00 93.06 81 GLU A N 1
ATOM 637 C CA . GLU A 1 81 ? -2.679 -8.281 11.532 1.00 93.06 81 GLU A CA 1
ATOM 638 C C . GLU A 1 81 ? -4.139 -7.914 11.269 1.00 93.06 81 GLU A C 1
ATOM 640 O O . GLU A 1 81 ? -4.602 -6.834 11.640 1.00 93.06 81 GLU A O 1
ATOM 645 N N . VAL A 1 82 ? -4.870 -8.824 10.634 1.00 92.75 82 VAL A N 1
ATOM 646 C CA . VAL A 1 82 ? -6.328 -8.748 10.525 1.00 92.75 82 VAL A CA 1
ATOM 647 C C . VAL A 1 82 ? -6.936 -9.611 11.629 1.00 92.75 82 VAL A C 1
ATOM 649 O O . VAL A 1 82 ? -6.597 -10.787 11.745 1.00 92.75 82 VAL A O 1
ATOM 652 N N . VAL A 1 83 ? -7.845 -9.038 12.420 1.00 90.31 83 VAL A N 1
ATOM 653 C CA . VAL A 1 83 ? -8.575 -9.721 13.498 1.00 90.31 83 VAL A CA 1
ATOM 654 C C . VAL A 1 83 ? -10.067 -9.645 13.178 1.00 90.31 83 VAL A C 1
ATOM 656 O O . VAL A 1 83 ? -10.707 -8.610 13.356 1.00 90.31 83 VAL A O 1
ATOM 659 N N . GLY A 1 84 ? -10.618 -10.735 12.638 1.00 88.44 84 GLY A N 1
ATOM 660 C CA . GLY A 1 84 ? -12.002 -10.776 12.156 1.00 88.44 84 GLY A CA 1
ATOM 661 C C . GLY A 1 84 ? -12.265 -9.739 11.055 1.00 88.44 84 GLY A C 1
ATOM 662 O O . GLY A 1 84 ? -11.690 -9.802 9.964 1.00 88.44 84 GLY A O 1
ATOM 663 N N . ASP A 1 85 ? -13.130 -8.768 11.350 1.00 87.25 85 ASP A N 1
ATOM 664 C CA . ASP A 1 85 ? -13.497 -7.675 10.437 1.00 87.25 85 ASP A CA 1
ATOM 665 C C . ASP A 1 85 ? -12.756 -6.358 10.717 1.00 87.25 85 ASP A C 1
ATOM 667 O O . ASP A 1 85 ? -13.064 -5.322 10.120 1.00 87.25 85 ASP A O 1
ATOM 671 N N . MET A 1 86 ? -11.754 -6.386 11.597 1.00 90.19 86 MET A N 1
ATOM 672 C CA . MET A 1 86 ? -10.924 -5.229 11.920 1.00 90.19 86 MET A CA 1
ATOM 673 C C . MET A 1 86 ? -9.460 -5.471 11.573 1.00 90.19 86 MET A C 1
ATOM 675 O O . MET A 1 86 ? -8.980 -6.600 11.462 1.00 90.19 86 MET A O 1
ATOM 679 N N . VAL A 1 87 ? -8.739 -4.373 11.403 1.00 92.56 87 VAL A N 1
ATOM 680 C CA . VAL A 1 87 ? -7.304 -4.359 11.170 1.00 92.56 87 VAL A CA 1
ATOM 681 C C . VAL A 1 87 ? -6.633 -3.867 12.438 1.00 92.56 87 VAL A C 1
ATOM 683 O O . VAL A 1 87 ? -6.876 -2.748 12.894 1.00 92.56 87 VAL A O 1
ATOM 686 N N . LYS A 1 88 ? -5.757 -4.690 12.998 1.00 93.69 88 LYS A N 1
ATOM 687 C CA . LYS A 1 88 ? -4.908 -4.285 14.104 1.00 93.69 88 LYS A CA 1
ATOM 688 C C . LYS A 1 88 ? -3.758 -3.457 13.557 1.00 93.69 88 LYS A C 1
ATOM 690 O O . LYS A 1 88 ? -2.974 -3.916 12.718 1.00 93.69 88 LYS A O 1
ATOM 695 N N . THR A 1 89 ? -3.660 -2.231 14.036 1.00 93.69 89 THR A N 1
ATOM 696 C CA . THR A 1 89 ? -2.647 -1.263 13.644 1.00 93.69 89 THR A CA 1
ATOM 697 C C . THR A 1 89 ? -1.884 -0.760 14.864 1.00 93.69 89 THR A C 1
ATOM 699 O O . THR A 1 89 ? -2.285 -0.961 16.013 1.00 93.69 89 THR A O 1
ATOM 702 N N . LYS A 1 90 ? -0.734 -0.139 14.620 1.00 92.88 90 LYS A N 1
ATOM 703 C CA . LYS A 1 90 ? 0.128 0.442 15.644 1.00 92.88 90 LYS A CA 1
ATOM 704 C C . LYS A 1 90 ? 0.363 1.919 15.340 1.00 92.88 90 LYS A C 1
ATOM 706 O O . LYS A 1 90 ? 0.914 2.248 14.290 1.00 92.88 90 LYS A O 1
ATOM 711 N N . ASP A 1 91 ? -0.008 2.782 16.279 1.00 89.50 91 ASP A N 1
ATOM 712 C CA . ASP A 1 91 ? 0.282 4.220 16.284 1.00 89.50 91 ASP A CA 1
ATOM 713 C C . ASP A 1 91 ? 1.285 4.516 17.410 1.00 89.50 91 ASP A C 1
ATOM 715 O O . ASP A 1 91 ? 0.949 4.494 18.596 1.00 89.50 91 ASP A O 1
ATOM 719 N N . GLY A 1 92 ? 2.561 4.707 17.064 1.00 85.75 92 GLY A N 1
ATOM 720 C CA . GLY A 1 92 ? 3.631 4.867 18.053 1.00 85.75 92 GLY A CA 1
ATOM 721 C C . GLY A 1 92 ? 3.758 3.643 18.969 1.00 85.75 92 GLY A C 1
ATOM 722 O O . GLY A 1 92 ? 4.215 2.587 18.535 1.00 85.75 92 GLY A O 1
ATOM 723 N N . PHE A 1 93 ? 3.366 3.778 20.237 1.00 85.44 93 PHE A N 1
ATOM 724 C CA . PHE A 1 93 ? 3.328 2.678 21.217 1.00 85.44 93 PHE A CA 1
ATOM 725 C C . PHE A 1 93 ? 1.926 2.094 21.427 1.00 85.44 93 PHE A C 1
ATOM 727 O O . PHE A 1 93 ? 1.783 1.083 22.111 1.00 85.44 93 PHE A O 1
ATOM 734 N N . GLN A 1 94 ? 0.901 2.710 20.842 1.00 89.50 94 GLN A N 1
ATOM 735 C CA . GLN A 1 94 ? -0.488 2.318 21.015 1.00 89.50 94 GLN A CA 1
ATOM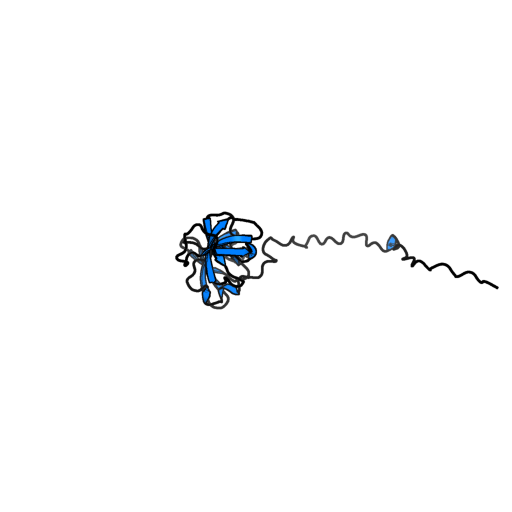 736 C C . GLN A 1 94 ? -0.898 1.312 19.936 1.00 89.50 94 GLN A C 1
ATOM 738 O O . GLN A 1 94 ? -0.611 1.499 18.755 1.00 89.50 94 GLN A O 1
ATOM 743 N N . MET A 1 95 ? -1.578 0.244 20.348 1.00 92.12 95 MET A N 1
ATOM 744 C CA . MET A 1 95 ? -2.236 -0.696 19.440 1.00 92.12 95 MET A CA 1
ATOM 745 C C . MET A 1 95 ? -3.695 -0.273 19.275 1.00 92.12 95 MET A C 1
ATOM 747 O O . MET A 1 95 ? -4.356 0.051 20.262 1.00 92.12 95 MET A O 1
ATOM 751 N N . LEU A 1 96 ? -4.179 -0.264 18.038 1.00 91.50 96 LEU A N 1
ATOM 752 C CA . LEU A 1 96 ? -5.529 0.152 17.673 1.00 91.50 96 LEU A CA 1
ATOM 753 C C . LEU A 1 96 ? -6.170 -0.944 16.825 1.00 91.50 96 LEU A C 1
ATOM 755 O O . LEU A 1 96 ? -5.503 -1.552 15.993 1.00 91.50 96 LEU A O 1
ATOM 759 N N . GLU A 1 97 ? -7.464 -1.175 16.999 1.00 92.25 97 GLU A N 1
ATOM 760 C CA . GLU A 1 97 ? -8.253 -2.001 16.087 1.00 92.25 97 GLU A CA 1
ATOM 761 C C . GLU A 1 97 ? -9.128 -1.074 15.257 1.00 92.25 97 GLU A C 1
ATOM 763 O O . GLU A 1 97 ? -9.951 -0.331 15.792 1.00 92.25 97 GLU A O 1
ATOM 768 N N . VAL A 1 98 ? -8.890 -1.056 13.947 1.00 90.50 98 VAL A N 1
ATOM 769 C CA . VAL A 1 98 ? -9.515 -0.115 13.023 1.00 90.50 98 VAL A CA 1
ATOM 770 C C . VAL A 1 98 ? -10.272 -0.886 11.944 1.00 90.50 98 VAL A C 1
ATOM 772 O O . VAL A 1 98 ? -9.679 -1.711 11.249 1.00 90.50 98 VAL A O 1
ATOM 775 N N . PRO A 1 99 ? -11.582 -0.644 11.770 1.00 90.12 99 PRO A N 1
ATOM 776 C CA . PRO A 1 99 ? -12.338 -1.188 10.649 1.00 90.12 99 PRO A CA 1
ATOM 777 C C . PRO A 1 99 ? -11.718 -0.815 9.298 1.00 90.12 99 PRO A C 1
ATOM 779 O O . PRO A 1 99 ? -11.308 0.327 9.097 1.00 90.12 99 PRO A O 1
ATOM 782 N N . PHE A 1 100 ? -11.746 -1.743 8.337 1.00 89.44 100 PHE A N 1
ATOM 783 C CA . PHE A 1 100 ? -11.189 -1.540 6.990 1.00 89.44 100 PHE A CA 1
ATOM 784 C C . PHE A 1 100 ? -11.639 -0.233 6.328 1.00 89.44 100 PHE A C 1
ATOM 786 O O . PHE A 1 100 ? -10.835 0.452 5.712 1.00 89.44 100 PHE A O 1
ATOM 793 N N . LYS A 1 101 ? -12.917 0.133 6.480 1.00 86.50 101 LYS A N 1
ATOM 794 C CA . LYS A 1 101 ? -13.515 1.333 5.871 1.00 86.50 101 LYS A CA 1
ATOM 795 C C . LYS A 1 101 ? -12.888 2.663 6.304 1.00 86.50 101 LYS A C 1
ATOM 797 O O . LYS A 1 101 ? -13.150 3.674 5.670 1.00 86.50 101 LYS A O 1
ATOM 802 N N . TYR A 1 102 ? -12.118 2.671 7.390 1.00 88.81 102 TYR A N 1
ATOM 803 C CA . TYR A 1 102 ? -11.425 3.861 7.882 1.00 88.81 102 TYR A CA 1
ATOM 804 C C . TYR A 1 102 ? -9.932 3.823 7.566 1.00 88.81 102 TYR A C 1
ATOM 806 O O . TYR A 1 102 ? -9.174 4.567 8.175 1.00 88.81 102 TYR A O 1
ATOM 814 N N . LEU A 1 103 ? -9.485 2.935 6.677 1.00 91.00 103 LEU A N 1
ATOM 815 C CA . LEU A 1 103 ? -8.080 2.784 6.324 1.00 91.00 103 LEU A CA 1
ATOM 816 C C . LEU A 1 103 ? -7.894 2.927 4.824 1.00 91.00 103 LEU A C 1
ATOM 818 O O . LEU A 1 103 ? -8.637 2.341 4.042 1.00 91.00 103 LEU A O 1
ATOM 822 N N . ILE A 1 104 ? -6.834 3.625 4.434 1.00 92.62 104 ILE A N 1
ATOM 823 C CA . ILE A 1 104 ? -6.331 3.643 3.059 1.00 92.62 104 ILE A CA 1
ATOM 824 C C . ILE A 1 104 ? -4.825 3.359 3.048 1.00 92.62 104 ILE A C 1
ATOM 826 O O . ILE A 1 104 ? -4.134 3.649 4.027 1.00 92.62 104 ILE A O 1
ATOM 830 N N . PRO A 1 105 ? -4.277 2.770 1.972 1.00 94.00 105 PRO A N 1
ATOM 831 C CA . PRO A 1 105 ? -2.835 2.597 1.843 1.00 94.00 105 PRO A CA 1
ATOM 832 C C . PRO A 1 105 ? -2.120 3.945 1.754 1.00 94.00 105 PRO A C 1
ATOM 834 O O . PRO A 1 105 ? -2.451 4.766 0.897 1.00 94.00 105 PRO A O 1
ATOM 837 N N . THR A 1 106 ? -1.077 4.140 2.565 1.00 94.50 106 THR A N 1
ATOM 838 C CA . THR A 1 106 ? -0.193 5.300 2.411 1.00 94.50 106 THR A CA 1
ATOM 839 C C . THR A 1 106 ? 0.542 5.199 1.077 1.00 94.50 106 THR A C 1
ATOM 841 O O . THR A 1 106 ? 1.256 4.219 0.819 1.00 94.50 106 THR A O 1
ATOM 844 N N . ARG A 1 107 ? 0.378 6.216 0.229 1.00 92.81 107 ARG A N 1
ATOM 845 C CA . ARG A 1 107 ? 1.025 6.291 -1.082 1.00 92.81 107 ARG A CA 1
ATOM 846 C C . ARG A 1 107 ? 2.499 6.666 -0.951 1.00 92.81 107 ARG A C 1
ATOM 848 O O . ARG A 1 107 ? 2.860 7.412 -0.044 1.00 92.81 107 ARG A O 1
ATOM 855 N N . PRO A 1 108 ? 3.371 6.148 -1.830 1.00 94.56 108 PRO A N 1
ATOM 856 C CA . PRO A 1 108 ? 4.719 6.678 -1.927 1.00 94.56 108 PRO A CA 1
ATOM 857 C C . PRO A 1 108 ? 4.694 8.105 -2.484 1.00 94.56 108 PRO A C 1
ATOM 859 O O . PRO A 1 108 ? 3.866 8.442 -3.327 1.00 94.56 108 PRO A O 1
ATOM 862 N N . GLU A 1 109 ? 5.645 8.912 -2.037 1.00 93.88 109 GLU A N 1
ATOM 863 C CA . GLU A 1 109 ? 5.777 10.334 -2.378 1.00 93.88 109 GLU A CA 1
ATOM 864 C C . GLU A 1 109 ? 7.142 10.655 -2.992 1.00 93.88 109 GLU A C 1
ATOM 866 O O . GLU A 1 109 ? 7.342 11.721 -3.572 1.00 93.88 109 GLU A O 1
ATOM 871 N N . SER A 1 110 ? 8.126 9.764 -2.833 1.00 93.94 110 SER A N 1
ATOM 872 C CA . SER A 1 110 ? 9.492 10.033 -3.269 1.00 93.94 110 SER A CA 1
ATOM 873 C C . SER A 1 110 ? 10.288 8.774 -3.589 1.00 93.94 110 SER A C 1
ATOM 875 O O . SER A 1 110 ? 9.982 7.651 -3.176 1.00 93.94 110 SER A O 1
ATOM 877 N N . ALA A 1 111 ? 11.374 8.974 -4.335 1.00 93.62 111 ALA A N 1
ATOM 878 C CA . ALA A 1 111 ? 12.358 7.932 -4.562 1.00 93.62 111 ALA A CA 1
ATOM 879 C C . ALA A 1 111 ? 13.020 7.496 -3.243 1.00 93.62 111 ALA A C 1
ATOM 881 O O . ALA A 1 111 ? 13.073 8.228 -2.258 1.00 93.62 111 ALA A O 1
ATOM 882 N N . ARG A 1 112 ? 13.605 6.298 -3.251 1.00 91.94 112 ARG A N 1
ATOM 883 C CA . ARG A 1 112 ? 14.280 5.616 -2.133 1.00 91.94 112 ARG A CA 1
ATOM 884 C C . ARG A 1 112 ? 13.367 5.086 -1.028 1.00 91.94 112 ARG A C 1
ATOM 886 O O . ARG A 1 112 ? 13.881 4.353 -0.180 1.00 91.94 112 ARG A O 1
ATOM 893 N N . GLN A 1 113 ? 12.068 5.382 -1.048 1.00 94.12 113 GLN A N 1
ATOM 894 C CA . GLN A 1 113 ? 11.102 4.766 -0.138 1.00 94.12 113 GLN A CA 1
ATOM 895 C C . GLN A 1 113 ? 10.998 3.255 -0.386 1.00 94.12 113 GLN A C 1
ATOM 897 O O . GLN A 1 11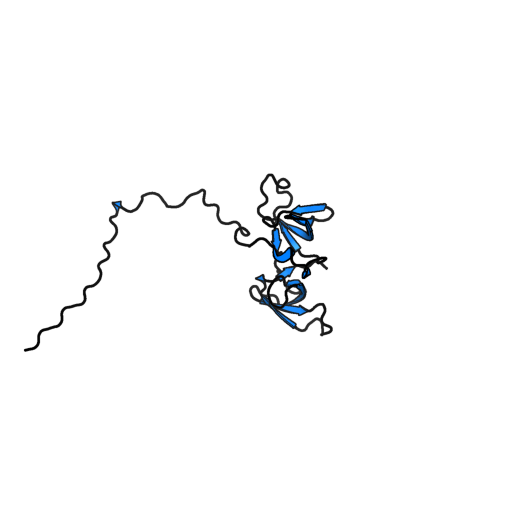3 ? 11.150 2.776 -1.516 1.00 94.12 113 GLN A O 1
ATOM 902 N N . ARG A 1 114 ? 10.767 2.500 0.693 1.00 95.31 114 ARG A N 1
ATOM 903 C CA . ARG A 1 114 ? 10.427 1.076 0.624 1.00 95.31 114 ARG A CA 1
ATOM 904 C C . ARG A 1 114 ? 8.923 0.947 0.454 1.00 95.31 114 ARG A C 1
ATOM 906 O O . ARG A 1 114 ? 8.162 1.605 1.164 1.00 95.31 114 ARG A O 1
ATOM 913 N N . VAL A 1 115 ? 8.512 0.104 -0.475 1.00 96.19 115 VAL A N 1
ATOM 914 C CA . VAL A 1 115 ? 7.109 -0.105 -0.822 1.00 96.19 115 VAL A CA 1
ATOM 915 C C . VAL A 1 115 ? 6.829 -1.581 -1.013 1.00 96.19 115 VAL A C 1
ATOM 917 O O . VAL A 1 115 ? 7.720 -2.343 -1.377 1.00 96.19 115 VAL A O 1
ATOM 920 N N . THR A 1 116 ? 5.581 -1.964 -0.809 1.00 96.31 116 THR A N 1
ATOM 921 C CA . THR A 1 116 ? 5.068 -3.282 -1.160 1.00 96.31 116 THR A CA 1
ATOM 922 C C . THR A 1 116 ? 4.034 -3.100 -2.255 1.00 96.31 116 THR A C 1
ATOM 924 O O . THR A 1 116 ? 3.196 -2.200 -2.172 1.00 96.31 116 THR A O 1
ATOM 927 N N . ALA A 1 117 ? 4.096 -3.933 -3.289 1.00 95.81 117 ALA A N 1
ATOM 928 C CA . ALA A 1 117 ? 3.016 -4.004 -4.262 1.00 95.81 117 ALA A CA 1
ATOM 929 C C . ALA A 1 117 ? 1.8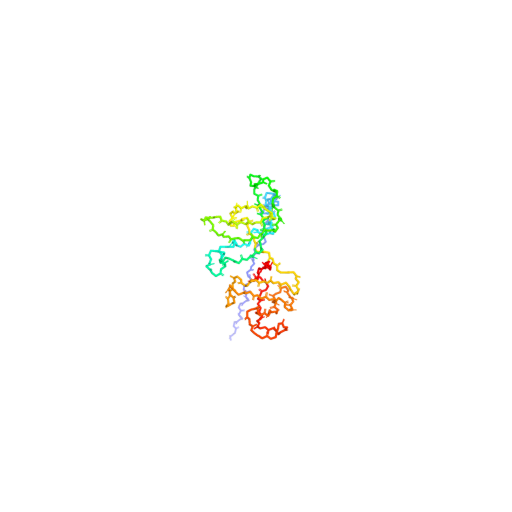57 -4.791 -3.648 1.00 95.81 117 ALA A C 1
ATOM 931 O O . ALA A 1 117 ? 2.050 -5.926 -3.202 1.00 95.81 117 ALA A O 1
ATOM 932 N N . PHE A 1 118 ? 0.667 -4.197 -3.599 1.00 94.25 118 PHE A N 1
ATOM 933 C CA . PHE A 1 118 ? -0.515 -4.863 -3.048 1.00 94.25 118 PHE A CA 1
ATOM 934 C C . PHE A 1 118 ? -1.451 -5.436 -4.119 1.00 94.25 118 PHE A C 1
ATOM 936 O O . PHE A 1 118 ? -2.356 -6.205 -3.794 1.00 94.25 118 PHE A O 1
ATOM 943 N N . ASP A 1 119 ? -1.191 -5.125 -5.389 1.00 93.31 119 ASP A N 1
ATOM 944 C CA . ASP A 1 119 ? -1.931 -5.637 -6.540 1.00 93.31 119 ASP A CA 1
ATOM 945 C C . ASP A 1 119 ? -0.988 -6.019 -7.701 1.00 93.31 119 ASP A C 1
ATOM 947 O O . ASP A 1 119 ? 0.217 -5.735 -7.681 1.00 93.31 119 ASP A O 1
ATOM 951 N N . GLY A 1 120 ? -1.528 -6.705 -8.708 1.00 91.88 120 GLY A N 1
ATOM 952 C CA . GLY A 1 120 ? -0.821 -7.090 -9.926 1.00 91.88 120 GLY A CA 1
ATOM 953 C C . GLY A 1 120 ? 0.180 -8.250 -9.761 1.00 91.88 120 GLY A C 1
ATOM 954 O O . GLY A 1 120 ? 0.188 -8.958 -8.751 1.00 91.88 120 GLY A O 1
ATOM 955 N N . PRO A 1 121 ? 1.066 -8.476 -10.753 1.00 93.50 121 PRO A N 1
ATOM 956 C CA . PRO A 1 121 ? 1.976 -9.635 -10.788 1.00 93.50 121 PRO A CA 1
ATOM 957 C C . PRO A 1 121 ? 3.072 -9.603 -9.707 1.00 93.50 121 PRO A C 1
ATOM 959 O O . PRO A 1 121 ? 3.743 -10.607 -9.436 1.00 93.50 121 PRO A O 1
ATOM 962 N N . HIS A 1 122 ? 3.265 -8.440 -9.088 1.00 94.19 122 HIS A N 1
ATOM 963 C CA . HIS A 1 122 ? 4.262 -8.199 -8.051 1.00 94.19 122 HIS A CA 1
ATOM 964 C C . HIS A 1 122 ? 3.677 -8.216 -6.635 1.00 94.19 122 HIS A C 1
ATOM 966 O O . HIS A 1 122 ? 4.417 -7.967 -5.683 1.00 94.19 122 HIS A O 1
ATOM 972 N N . LYS A 1 123 ? 2.384 -8.530 -6.488 1.00 94.62 123 LYS A N 1
ATOM 973 C CA . LYS A 1 123 ? 1.677 -8.560 -5.207 1.00 94.62 123 LYS A CA 1
ATOM 974 C C . LYS A 1 123 ? 2.452 -9.305 -4.112 1.00 94.62 123 LYS A C 1
ATOM 976 O O . LYS A 1 123 ? 2.945 -10.413 -4.327 1.00 94.62 123 LYS A O 1
ATOM 981 N N . GLY A 1 124 ? 2.566 -8.677 -2.942 1.00 92.94 124 GLY A N 1
ATOM 982 C CA . GLY A 1 124 ? 3.265 -9.211 -1.770 1.00 92.94 124 GLY A CA 1
ATOM 983 C C . GLY A 1 124 ? 4.796 -9.141 -1.847 1.00 92.94 124 GLY A C 1
ATOM 984 O O . GLY A 1 124 ? 5.479 -9.710 -0.996 1.00 92.94 124 GLY A O 1
ATOM 985 N N . ARG A 1 125 ? 5.375 -8.475 -2.852 1.00 93.75 125 ARG A N 1
ATOM 986 C CA . ARG A 1 125 ? 6.828 -8.258 -2.929 1.00 93.75 125 ARG A CA 1
ATOM 987 C C . ARG A 1 125 ? 7.199 -6.857 -2.459 1.00 93.75 125 ARG A C 1
ATOM 989 O O . ARG A 1 125 ? 6.483 -5.893 -2.726 1.00 93.75 125 ARG A O 1
ATOM 996 N N . GLU A 1 126 ? 8.342 -6.769 -1.783 1.00 94.19 126 GLU A N 1
ATOM 997 C CA . GLU A 1 126 ? 8.914 -5.514 -1.304 1.00 94.19 126 GLU A CA 1
ATOM 998 C C . GLU A 1 126 ? 9.943 -4.970 -2.294 1.00 94.19 126 GLU A C 1
ATOM 1000 O O . GLU A 1 126 ? 10.868 -5.665 -2.724 1.00 94.19 126 GLU A O 1
ATOM 1005 N N . PHE A 1 127 ? 9.837 -3.681 -2.573 1.00 94.44 127 PHE A N 1
ATOM 1006 C CA . PHE A 1 127 ? 10.713 -2.958 -3.472 1.00 94.44 127 PHE A CA 1
ATOM 1007 C C . PHE A 1 127 ? 11.266 -1.708 -2.801 1.00 94.44 127 PHE A C 1
ATOM 1009 O O . PHE A 1 127 ? 10.721 -1.177 -1.830 1.00 94.44 127 PHE A O 1
ATOM 1016 N N . LYS A 1 128 ? 12.348 -1.192 -3.373 1.00 94.56 128 LYS A N 1
ATOM 1017 C CA . LYS A 1 128 ? 12.802 0.178 -3.161 1.00 94.56 128 LYS A CA 1
ATOM 1018 C C . LYS A 1 128 ? 12.542 0.978 -4.428 1.00 94.56 128 LYS A C 1
ATOM 1020 O O . LYS A 1 128 ? 12.934 0.554 -5.514 1.00 94.56 128 LYS A O 1
ATOM 1025 N N . ILE A 1 129 ? 11.914 2.141 -4.291 1.00 94.94 129 ILE A N 1
ATOM 1026 C CA . ILE A 1 129 ? 11.706 3.046 -5.423 1.00 94.94 129 ILE A CA 1
ATOM 1027 C C . ILE A 1 129 ? 13.063 3.619 -5.838 1.00 94.94 129 ILE A C 1
ATOM 1029 O O . ILE A 1 129 ? 13.751 4.245 -5.032 1.00 94.94 129 ILE A O 1
ATOM 1033 N N . GLN A 1 130 ? 13.461 3.407 -7.086 1.00 94.56 130 GLN A N 1
ATOM 1034 C CA . GLN A 1 130 ? 14.644 4.040 -7.677 1.00 94.56 130 GLN A CA 1
ATOM 1035 C C . GLN A 1 130 ? 14.258 5.340 -8.374 1.00 94.56 130 GLN A C 1
ATOM 1037 O O . GLN A 1 130 ? 14.922 6.359 -8.191 1.00 94.56 130 GLN A O 1
ATOM 1042 N N . HIS A 1 131 ? 13.148 5.307 -9.110 1.00 94.19 131 HIS A N 1
ATOM 1043 C CA . HIS A 1 131 ? 12.576 6.454 -9.798 1.00 94.19 131 HIS A CA 1
ATOM 1044 C C . HIS A 1 131 ? 11.098 6.583 -9.433 1.00 94.19 131 HIS A C 1
ATOM 1046 O O . HIS A 1 131 ? 10.342 5.622 -9.570 1.00 94.19 131 HIS A O 1
ATOM 1052 N N . PHE A 1 132 ? 10.705 7.756 -8.941 1.00 95.94 132 PHE A N 1
ATOM 1053 C CA . PHE A 1 132 ? 9.326 8.049 -8.571 1.00 95.94 132 PHE A CA 1
ATOM 1054 C C . PHE A 1 132 ? 8.626 8.800 -9.702 1.00 95.94 132 PHE A C 1
ATOM 1056 O O . PHE A 1 132 ? 9.166 9.774 -10.222 1.00 95.94 132 PHE A O 1
ATOM 1063 N N . SER A 1 133 ? 7.409 8.370 -10.014 1.00 95.25 133 SER A N 1
ATOM 1064 C CA . SER A 1 133 ? 6.456 9.094 -10.850 1.00 95.25 133 SER A CA 1
ATOM 1065 C C . SER A 1 133 ? 5.056 8.896 -10.276 1.00 95.25 133 SER A C 1
ATOM 1067 O O . SER A 1 133 ? 4.803 7.931 -9.551 1.00 95.25 133 SER A O 1
ATOM 1069 N N . GLN A 1 134 ? 4.138 9.801 -10.601 1.00 93.25 134 GLN A N 1
ATOM 1070 C CA . GLN A 1 134 ? 2.750 9.723 -10.147 1.00 93.25 134 GLN A CA 1
ATOM 1071 C C . GLN A 1 134 ? 2.004 8.530 -10.758 1.00 93.25 134 GLN A C 1
ATOM 1073 O O . GLN A 1 134 ? 1.154 7.949 -10.090 1.00 93.25 134 GLN A O 1
ATOM 1078 N N . ASP A 1 135 ? 2.375 8.113 -11.972 1.00 94.81 135 ASP A N 1
ATOM 1079 C CA . ASP A 1 135 ? 1.716 7.003 -12.664 1.00 94.81 135 ASP A CA 1
ATOM 1080 C C . ASP A 1 135 ? 2.413 5.662 -12.419 1.00 94.81 135 ASP A C 1
ATOM 1082 O O . ASP A 1 135 ? 1.775 4.684 -12.016 1.00 94.81 135 ASP A O 1
ATOM 1086 N N . VAL A 1 136 ? 3.727 5.603 -12.664 1.00 96.25 136 VAL A N 1
ATOM 1087 C CA . VAL A 1 136 ? 4.518 4.363 -12.649 1.00 96.25 136 VAL A CA 1
ATOM 1088 C C . VAL A 1 136 ? 5.879 4.587 -11.996 1.00 96.25 136 VAL A C 1
ATOM 1090 O O . VAL A 1 136 ? 6.700 5.360 -12.481 1.00 96.25 136 VAL A O 1
ATOM 1093 N N . CYS A 1 137 ? 6.154 3.868 -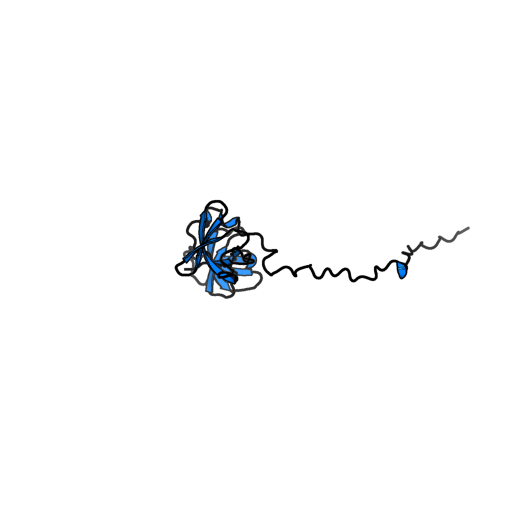10.913 1.00 95.62 137 CYS A N 1
ATOM 1094 C CA . CYS A 1 137 ? 7.453 3.877 -10.255 1.00 95.62 137 CYS A CA 1
ATOM 1095 C C . CYS A 1 137 ? 8.399 2.833 -10.859 1.00 95.62 137 CYS A C 1
ATOM 1097 O O . CYS A 1 137 ? 8.023 1.680 -11.079 1.00 95.62 137 CYS A O 1
ATOM 1099 N N . GLY A 1 138 ? 9.663 3.220 -11.025 1.00 95.75 138 GLY A N 1
ATOM 1100 C CA . GLY A 1 138 ? 10.761 2.292 -11.275 1.00 95.75 138 GLY A CA 1
ATOM 1101 C C . GLY A 1 138 ? 11.247 1.697 -9.955 1.00 95.75 138 GLY A C 1
ATOM 1102 O O . GLY A 1 138 ? 11.782 2.412 -9.099 1.00 95.75 138 GLY A O 1
ATOM 1103 N N . CYS A 1 139 ? 11.071 0.393 -9.784 1.00 94.56 139 CYS A N 1
ATOM 1104 C CA . CYS A 1 139 ? 11.272 -0.330 -8.535 1.00 94.56 139 CYS A CA 1
ATOM 1105 C C . CYS A 1 139 ? 12.427 -1.335 -8.646 1.00 94.56 139 CYS A C 1
ATOM 1107 O O . CYS A 1 139 ? 12.542 -2.063 -9.630 1.00 94.56 139 CYS A O 1
ATOM 1109 N N . SER A 1 140 ? 13.271 -1.403 -7.614 1.00 93.62 140 SER A N 1
ATOM 1110 C CA . SER A 1 140 ? 14.266 -2.471 -7.443 1.00 93.62 140 SER A CA 1
ATOM 1111 C C . SER A 1 140 ? 13.797 -3.453 -6.374 1.00 93.62 140 SER A C 1
ATOM 1113 O O . SER A 1 140 ? 13.438 -3.013 -5.274 1.00 93.62 140 SER A O 1
ATOM 1115 N N . ASP A 1 141 ? 13.823 -4.747 -6.660 1.00 91.44 141 ASP A N 1
ATOM 1116 C CA . ASP A 1 141 ? 13.392 -5.794 -5.733 1.00 91.44 141 ASP A CA 1
ATOM 1117 C C . ASP A 1 141 ? 14.399 -5.911 -4.577 1.00 91.44 141 ASP A C 1
ATOM 1119 O O . ASP A 1 141 ? 15.608 -6.039 -4.781 1.00 91.44 141 ASP A O 1
ATOM 1123 N N . LEU A 1 142 ? 13.912 -5.832 -3.335 1.00 87.25 142 LEU A N 1
ATOM 1124 C CA . LEU A 1 142 ? 14.776 -5.895 -2.152 1.00 87.25 142 LEU A CA 1
ATOM 1125 C C . LEU A 1 142 ? 15.307 -7.303 -1.863 1.00 87.25 142 LEU A C 1
ATOM 1127 O O . LEU A 1 142 ? 16.320 -7.435 -1.170 1.00 87.25 142 LEU A O 1
ATOM 1131 N N . LYS A 1 143 ? 14.636 -8.340 -2.370 1.00 84.31 143 LYS A N 1
ATOM 1132 C CA . LYS A 1 143 ? 15.038 -9.744 -2.223 1.00 84.31 143 LYS A CA 1
ATOM 1133 C C . LYS A 1 143 ? 15.924 -10.213 -3.375 1.00 84.31 143 LYS A C 1
ATOM 1135 O O . LYS A 1 143 ? 16.601 -11.235 -3.236 1.00 84.31 143 LYS A O 1
ATOM 1140 N N . ALA A 1 144 ? 15.950 -9.493 -4.495 1.00 78.00 144 ALA A N 1
ATOM 1141 C CA . ALA A 1 144 ? 16.828 -9.832 -5.602 1.00 78.00 144 ALA A CA 1
ATOM 1142 C C . ALA A 1 144 ? 18.302 -9.608 -5.221 1.00 78.00 144 ALA A C 1
ATOM 1144 O O . ALA A 1 144 ? 18.684 -8.605 -4.621 1.00 78.00 144 ALA A O 1
ATOM 1145 N N . LYS A 1 145 ? 19.160 -10.566 -5.594 1.00 66.12 145 LYS A N 1
ATOM 1146 C CA . LYS A 1 145 ? 20.623 -10.467 -5.428 1.00 66.12 145 LYS A CA 1
ATOM 1147 C C . LYS A 1 145 ? 21.270 -9.504 -6.438 1.00 66.12 145 LYS A C 1
ATOM 1149 O O . LYS A 1 145 ? 22.488 -9.336 -6.419 1.00 66.12 145 LYS A O 1
ATOM 1154 N N . SER A 1 146 ? 20.485 -8.917 -7.344 1.00 58.66 146 SER A N 1
ATOM 1155 C CA . SER A 1 146 ? 20.941 -7.937 -8.327 1.00 58.66 146 SER A CA 1
ATOM 1156 C C . SER A 1 146 ? 21.360 -6.630 -7.645 1.00 58.66 146 SER A C 1
ATOM 1158 O O . SER A 1 146 ? 20.963 -6.310 -6.525 1.00 58.66 146 SER A O 1
ATOM 1160 N N . TYR A 1 147 ? 22.228 -5.866 -8.313 1.00 60.34 147 TYR A N 1
ATOM 1161 C CA . TYR A 1 147 ? 22.690 -4.566 -7.832 1.00 60.34 147 TYR A CA 1
ATOM 1162 C C . TYR A 1 147 ? 21.499 -3.692 -7.408 1.00 60.34 147 TYR A C 1
ATOM 1164 O O . TYR A 1 147 ? 20.661 -3.358 -8.241 1.00 60.34 147 TYR A O 1
ATOM 1172 N N . ARG A 1 148 ? 21.482 -3.249 -6.138 1.00 63.94 148 ARG A N 1
ATOM 1173 C CA . ARG A 1 148 ? 20.422 -2.447 -5.471 1.00 63.94 148 ARG A CA 1
ATOM 1174 C C . ARG A 1 148 ? 20.084 -1.086 -6.124 1.00 63.94 148 ARG A C 1
ATOM 1176 O O . ARG A 1 148 ? 19.466 -0.240 -5.482 1.00 63.94 148 ARG A O 1
ATOM 1183 N N . ARG A 1 149 ? 20.554 -0.819 -7.343 1.00 69.12 149 ARG A N 1
ATOM 1184 C CA . ARG A 1 149 ? 20.307 0.397 -8.137 1.00 69.12 149 ARG A CA 1
ATOM 1185 C C . ARG A 1 149 ? 19.718 0.107 -9.522 1.00 69.12 149 ARG A C 1
ATOM 1187 O O . ARG A 1 149 ? 19.422 1.054 -10.241 1.00 69.12 149 ARG A O 1
ATOM 1194 N N . LYS A 1 150 ? 19.563 -1.162 -9.911 1.00 83.88 150 LYS A N 1
ATOM 1195 C CA . LYS A 1 150 ? 18.890 -1.526 -11.161 1.00 83.88 150 LYS A CA 1
ATOM 1196 C C . LYS A 1 150 ? 17.375 -1.464 -10.953 1.00 83.88 150 LYS A C 1
ATOM 1198 O O . LYS A 1 150 ? 16.893 -1.805 -9.880 1.00 83.88 150 LYS A O 1
ATOM 1203 N N . ILE A 1 151 ? 16.642 -1.012 -11.966 1.00 89.25 151 ILE A N 1
ATOM 1204 C CA . ILE A 1 151 ? 15.183 -1.143 -12.003 1.00 89.25 151 ILE A CA 1
ATOM 1205 C C . ILE A 1 151 ? 14.877 -2.585 -12.418 1.00 89.25 151 ILE A C 1
ATOM 1207 O O . ILE A 1 151 ? 15.279 -3.013 -13.500 1.00 89.25 151 ILE A O 1
ATOM 1211 N N . ASP A 1 152 ? 14.225 -3.334 -11.533 1.00 87.12 152 ASP A N 1
ATOM 1212 C CA . ASP A 1 152 ? 13.814 -4.721 -11.774 1.00 87.12 152 ASP A CA 1
ATOM 1213 C C . ASP A 1 152 ? 12.362 -4.795 -12.273 1.00 87.12 152 ASP A C 1
ATOM 1215 O O . ASP A 1 152 ? 12.007 -5.734 -12.983 1.00 87.12 152 ASP A O 1
ATOM 1219 N N . ALA A 1 153 ? 11.528 -3.813 -11.914 1.00 91.88 153 ALA A N 1
ATOM 1220 C CA . ALA A 1 153 ? 10.129 -3.742 -12.318 1.00 91.88 153 ALA A CA 1
ATOM 1221 C C . ALA A 1 153 ? 9.637 -2.295 -12.435 1.00 91.88 153 ALA A C 1
ATOM 1223 O O . ALA A 1 153 ? 10.060 -1.414 -11.684 1.00 91.88 153 ALA A O 1
ATOM 1224 N N . GLU A 1 154 ? 8.686 -2.081 -13.336 1.00 95.94 154 GLU A N 1
ATOM 1225 C CA . GLU A 1 154 ? 7.876 -0.869 -13.407 1.00 95.94 154 GLU A CA 1
ATOM 1226 C C . GLU A 1 154 ? 6.496 -1.184 -12.835 1.00 95.94 154 GLU A C 1
ATOM 1228 O O . GLU A 1 154 ? 5.800 -2.079 -13.318 1.00 95.94 154 GLU A O 1
ATOM 1233 N N . ILE A 1 155 ? 6.119 -0.496 -11.759 1.00 96.19 155 ILE A N 1
ATOM 1234 C CA . ILE A 1 155 ? 4.892 -0.787 -11.011 1.00 96.19 155 ILE A CA 1
ATOM 1235 C C . ILE A 1 155 ? 4.075 0.489 -10.916 1.00 96.19 155 ILE A C 1
ATOM 1237 O O . ILE A 1 155 ? 4.608 1.551 -10.592 1.00 96.19 155 ILE A O 1
ATOM 1241 N N . ARG A 1 156 ? 2.769 0.398 -11.180 1.00 96.06 156 ARG A N 1
ATOM 1242 C CA . ARG A 1 156 ? 1.879 1.551 -11.051 1.00 96.06 156 ARG A CA 1
ATOM 1243 C C . ARG A 1 156 ? 1.910 2.067 -9.621 1.00 96.06 156 ARG A C 1
ATOM 1245 O O . ARG A 1 156 ? 1.737 1.305 -8.672 1.00 96.06 156 ARG A O 1
ATOM 1252 N N . THR A 1 157 ? 2.062 3.371 -9.463 1.00 94.19 157 THR A N 1
ATOM 1253 C CA . THR A 1 157 ? 2.167 4.019 -8.149 1.00 94.19 157 THR A CA 1
ATOM 1254 C C . THR A 1 157 ? 0.911 3.790 -7.309 1.00 94.19 157 THR A C 1
ATOM 1256 O O . THR A 1 157 ? 0.986 3.605 -6.093 1.00 94.19 157 THR A O 1
ATOM 1259 N N . LYS A 1 158 ? -0.250 3.685 -7.969 1.00 92.81 158 LYS A N 1
ATOM 1260 C CA . LYS A 1 158 ? -1.529 3.346 -7.335 1.00 92.81 158 LYS A CA 1
ATOM 1261 C C . LYS A 1 158 ? -1.654 1.895 -6.840 1.00 92.81 158 LYS A C 1
ATOM 1263 O O . LYS A 1 158 ? -2.613 1.613 -6.124 1.00 92.81 158 LYS A O 1
ATOM 1268 N N . ASP A 1 159 ? -0.703 1.020 -7.147 1.00 94.75 159 ASP A N 1
ATOM 1269 C CA . ASP A 1 159 ? -0.679 -0.380 -6.691 1.00 94.75 159 ASP A CA 1
ATOM 1270 C C . ASP A 1 159 ? 0.384 -0.590 -5.589 1.00 94.75 159 ASP A C 1
ATOM 1272 O O . ASP A 1 159 ? 0.631 -1.711 -5.137 1.00 94.75 159 ASP A O 1
ATOM 1276 N N . LEU A 1 160 ? 1.028 0.501 -5.149 1.00 95.44 160 LEU A N 1
ATOM 1277 C CA . LEU A 1 160 ? 2.076 0.515 -4.134 1.00 95.44 160 LEU A CA 1
ATOM 1278 C C . LEU A 1 160 ? 1.569 1.090 -2.808 1.00 95.44 160 LEU A C 1
ATOM 1280 O O . LEU A 1 160 ? 0.831 2.081 -2.773 1.00 95.44 160 LEU A O 1
ATOM 1284 N N . VAL A 1 161 ? 2.037 0.488 -1.716 1.00 96.25 161 VAL A N 1
ATOM 1285 C CA . VAL A 1 161 ? 1.867 0.974 -0.342 1.00 96.25 161 VAL A CA 1
ATOM 1286 C C . VAL A 1 161 ? 3.227 1.102 0.337 1.00 96.25 161 VAL A C 1
ATOM 1288 O O . VAL A 1 161 ? 4.100 0.244 0.175 1.00 96.25 161 VAL A O 1
ATOM 1291 N N . VAL A 1 162 ? 3.437 2.170 1.105 1.00 96.62 162 VAL A N 1
ATOM 1292 C CA . VAL A 1 162 ? 4.689 2.378 1.848 1.00 96.62 162 VAL A CA 1
ATOM 1293 C C . VAL A 1 162 ? 4.892 1.269 2.884 1.00 96.62 162 VAL A C 1
ATOM 1295 O O . VAL A 1 162 ? 3.964 0.857 3.576 1.00 96.62 162 VAL A O 1
ATOM 1298 N N . THR A 1 163 ? 6.122 0.768 2.997 1.00 93.75 163 THR A N 1
ATOM 1299 C CA . THR A 1 163 ? 6.514 -0.277 3.956 1.00 93.75 163 THR A CA 1
ATOM 1300 C C . THR A 1 163 ? 7.583 0.262 4.898 1.00 93.75 163 THR A C 1
ATOM 1302 O O . THR A 1 163 ? 8.595 0.809 4.454 1.00 93.75 163 THR A O 1
ATOM 1305 N N . ARG A 1 164 ? 7.372 0.122 6.210 1.00 82.69 164 ARG A N 1
ATOM 1306 C CA . ARG A 1 164 ? 8.315 0.588 7.233 1.00 82.69 164 ARG A CA 1
ATOM 1307 C C . ARG A 1 164 ? 9.359 -0.490 7.521 1.00 82.69 164 ARG A C 1
ATOM 1309 O O . ARG A 1 164 ? 9.031 -1.600 7.933 1.00 82.69 164 ARG A O 1
ATOM 1316 N N . GLY A 1 165 ? 10.618 -0.137 7.256 1.00 64.88 165 GLY A N 1
ATOM 1317 C CA . GLY A 1 165 ? 11.799 -0.956 7.539 1.00 64.88 165 GLY A CA 1
ATOM 1318 C C . GLY A 1 165 ? 12.100 -1.092 9.021 1.00 64.88 165 GLY A C 1
ATOM 1319 O O . GLY A 1 165 ? 11.662 -0.233 9.820 1.00 64.88 165 GLY A O 1
#

Secondary structure (DSSP, 8-state):
--PPPPPPPP---PPPPTTSS-SS-S--TT-PPPPTTTTSPP-GGGGSGGGTT--BEEEE----TTTGGGTTTT-EEEEEEEETTEEEEEETTEEEEEEGGGEEEPPP-STT-EEEE-SSTTTT-EEEEEE--SSEEEEEESS--S-TTS--EEEEGGGEEEB--

Foldseek 3Di:
DDDDDDDDDDDDPDDDDPVPPPPDPPDDVPPPDPDVQNPAPFPPLLPDPLCAPFFFKKAFDDDDCVRVNCPRHRHIWTFHHDDPQWTWTHDPPDIDTHGSSRIDFAFDDDFQFKKAQSDDPRHSFIWGFLADDQFWTQTDGPPDPPDNNHRPDIGGSRRIGTTDD

Organism: NCBI:txid1095629

Radius of gyration: 25.83 Å; chains: 1; bounding box: 64×43×88 Å

Sequence (165 aa):
MLYPAPPPEVPATPLPSLQDIPASPTWNPSSRTPHPGDDAPPPYWLRDSCFNGMRLSLEVINTRPDFFDKKHEGKTVEFKEVVGDMVKTKDGFQMLEVPFKYLIPTRPESARQRVTAFDGPHKGREFKIQHFSQDVCGCSDLKAKSYRRKIDAEIRTKDLVVTRG

pLDDT: mean 80.63, std 16.32, range [43.03, 96.62]